Protein AF-A0A957P1S4-F1 (afdb_monomer_lite)

Foldseek 3Di:
DVCPPDDDDPDDDPLVVVLVVVVVPDVAAEEDEAEDEPPDDPVLVVVLVSLLVNVVRYQAEYEYADDVVLVCLLPDDDDDPVSVVSNVVSVVSVVSVVVSQVSSVVSVHHYHYYHPVCRPVSVVVVVVVCVVVVVD

Structure (mmCIF, N/CA/C/O backbone):
data_AF-A0A957P1S4-F1
#
_entry.id   AF-A0A957P1S4-F1
#
loop_
_atom_site.group_PDB
_atom_site.id
_atom_site.type_symbol
_atom_site.label_atom_id
_atom_site.label_alt_id
_atom_site.label_comp_id
_atom_site.label_asym_id
_atom_site.label_entity_id
_atom_site.label_seq_id
_atom_site.pdbx_PDB_ins_code
_atom_site.Cartn_x
_atom_site.Cartn_y
_atom_site.Cartn_z
_atom_site.occupancy
_atom_site.B_iso_or_equiv
_atom_site.auth_seq_id
_atom_site.auth_comp_id
_atom_site.auth_asym_id
_atom_site.auth_atom_id
_atom_site.pdbx_PDB_model_num
ATOM 1 N N . GLU A 1 1 ? -15.534 12.712 3.388 1.00 42.75 1 GLU A N 1
ATOM 2 C CA . GLU A 1 1 ? -15.370 14.118 2.952 1.00 42.75 1 GLU A CA 1
ATOM 3 C C . GLU A 1 1 ? -14.151 14.848 3.538 1.00 42.75 1 GLU A C 1
ATOM 5 O O . GLU A 1 1 ? -13.712 15.809 2.929 1.00 42.75 1 GLU A O 1
ATOM 10 N N . ALA A 1 2 ? -13.521 14.394 4.631 1.00 57.25 2 ALA A N 1
ATOM 11 C CA . ALA A 1 2 ? -12.434 15.138 5.299 1.00 57.25 2 ALA A CA 1
ATOM 12 C C . ALA A 1 2 ? -11.082 15.269 4.544 1.00 57.25 2 ALA A C 1
ATOM 14 O O . ALA A 1 2 ? -10.189 15.941 5.045 1.00 57.25 2 ALA A O 1
ATOM 15 N N . LEU A 1 3 ? -10.907 14.642 3.373 1.00 56.91 3 LEU A N 1
ATOM 16 C CA . LEU A 1 3 ? -9.652 14.668 2.594 1.00 56.91 3 LEU A CA 1
ATOM 17 C C . LEU A 1 3 ? -9.737 15.492 1.298 1.00 56.91 3 LEU A C 1
ATOM 19 O O . LEU A 1 3 ? -8.723 15.673 0.639 1.00 56.91 3 LEU A O 1
ATOM 23 N N . TYR A 1 4 ? -10.918 16.001 0.927 1.00 47.38 4 TYR A N 1
ATOM 24 C CA . TYR A 1 4 ? -11.131 16.646 -0.379 1.00 47.38 4 TYR A CA 1
ATOM 25 C C . TYR A 1 4 ? -10.362 17.973 -0.555 1.00 47.38 4 TYR A C 1
ATOM 27 O O . TYR A 1 4 ? -10.133 18.398 -1.680 1.00 47.38 4 TYR A O 1
ATOM 35 N N . GLY A 1 5 ? -9.934 18.611 0.540 1.00 62.44 5 GLY A N 1
ATOM 36 C CA . GLY A 1 5 ? -9.215 19.893 0.522 1.00 62.44 5 GLY A CA 1
ATOM 37 C C . GLY A 1 5 ? -7.790 19.843 1.077 1.00 62.44 5 GLY A C 1
ATOM 38 O O . GLY A 1 5 ? -7.273 20.881 1.476 1.00 62.44 5 GLY A O 1
ATOM 39 N N . VAL A 1 6 ? -7.179 18.659 1.191 1.00 76.75 6 VAL A N 1
ATOM 40 C CA . VAL A 1 6 ? -5.798 18.533 1.683 1.00 76.75 6 VAL A CA 1
ATOM 41 C C . VAL A 1 6 ? -4.837 18.610 0.501 1.00 76.75 6 VAL A C 1
ATOM 43 O O . VAL A 1 6 ? -4.872 17.760 -0.384 1.00 76.75 6 VAL A O 1
ATOM 46 N N . GLU A 1 7 ? -3.971 19.620 0.495 1.00 73.25 7 GLU A N 1
ATOM 47 C CA . GLU A 1 7 ? -2.901 19.739 -0.496 1.00 73.25 7 GLU A CA 1
ATOM 48 C C . GLU A 1 7 ? -1.725 18.812 -0.164 1.00 73.25 7 GLU A C 1
ATOM 50 O O . GLU A 1 7 ? -1.350 18.636 0.999 1.00 73.25 7 GLU A O 1
ATOM 55 N N . SER A 1 8 ? -1.129 18.226 -1.205 1.00 74.06 8 SER A N 1
ATOM 56 C CA . SER A 1 8 ? 0.059 17.386 -1.070 1.00 74.06 8 SER A CA 1
ATOM 57 C C . SER A 1 8 ? 1.260 18.227 -0.646 1.00 74.06 8 SER A C 1
ATOM 59 O O . SER A 1 8 ? 1.575 19.234 -1.276 1.00 74.06 8 SER A O 1
ATOM 61 N N . GLN A 1 9 ? 1.976 17.773 0.378 1.00 80.12 9 GLN A N 1
ATOM 62 C CA . GLN A 1 9 ? 3.237 18.369 0.812 1.00 80.12 9 GLN A CA 1
ATOM 63 C C . GLN A 1 9 ? 4.384 17.394 0.519 1.00 80.12 9 GLN A C 1
ATOM 65 O O . GLN A 1 9 ? 4.200 16.191 0.707 1.00 80.12 9 GLN A O 1
ATOM 70 N N . PRO A 1 10 ? 5.568 17.872 0.091 1.00 77.44 10 PRO A N 1
ATOM 71 C CA . PRO A 1 10 ? 6.728 17.026 -0.186 1.00 77.44 10 PRO A CA 1
ATOM 72 C C . PRO A 1 10 ? 7.438 16.644 1.124 1.00 77.44 10 PRO A C 1
ATOM 74 O O . PRO A 1 10 ? 8.602 16.972 1.342 1.00 77.44 10 PRO A O 1
ATOM 77 N N . VAL A 1 11 ? 6.704 16.014 2.038 1.00 82.31 11 VAL A N 1
ATOM 78 C CA . VAL A 1 11 ? 7.193 15.563 3.342 1.00 82.31 11 VAL A CA 1
ATOM 79 C C . VAL A 1 11 ? 6.955 14.072 3.483 1.00 82.31 11 VAL A C 1
ATOM 81 O O . VAL A 1 11 ? 5.964 13.535 2.992 1.00 82.31 11 VAL A O 1
ATOM 84 N N . GLU A 1 12 ? 7.863 13.407 4.183 1.00 77.69 12 GLU A N 1
ATOM 85 C CA . GLU A 1 12 ? 7.741 11.976 4.417 1.00 77.69 12 GLU A CA 1
ATOM 86 C C . GLU A 1 12 ? 6.653 11.660 5.459 1.00 77.69 12 GLU A C 1
ATOM 88 O O . GLU A 1 12 ? 6.501 12.401 6.441 1.00 77.69 12 GLU A O 1
ATOM 93 N N . PRO A 1 13 ? 5.905 10.552 5.302 1.00 81.94 13 PRO A N 1
ATOM 94 C CA . PRO A 1 13 ? 4.904 10.147 6.280 1.00 81.94 13 PRO A CA 1
ATOM 95 C C . PRO A 1 13 ? 5.517 9.785 7.643 1.00 81.94 13 PRO A C 1
ATOM 97 O O . PRO A 1 13 ? 6.344 8.880 7.757 1.00 81.94 13 PRO A O 1
ATOM 100 N N . ASP A 1 14 ? 5.025 10.404 8.720 1.00 87.75 14 ASP A N 1
ATOM 101 C CA . ASP A 1 14 ? 5.328 9.977 10.092 1.00 87.75 14 ASP A CA 1
ATOM 102 C C . ASP A 1 14 ? 4.330 8.904 10.558 1.00 87.75 14 ASP A C 1
ATOM 104 O O . ASP A 1 14 ? 3.320 9.174 11.224 1.00 87.75 14 ASP A O 1
ATOM 108 N N . TYR A 1 15 ? 4.622 7.652 10.200 1.00 87.94 15 TYR A N 1
ATOM 109 C CA . TYR A 1 15 ? 3.806 6.498 10.584 1.00 87.94 15 TYR A CA 1
ATOM 110 C C . TYR A 1 15 ? 3.690 6.337 12.105 1.00 87.94 15 TYR A C 1
ATOM 112 O O . TYR A 1 15 ? 2.632 5.961 12.610 1.00 87.94 15 TYR A O 1
ATOM 120 N N . SER A 1 16 ? 4.752 6.645 12.856 1.00 88.25 16 SER A N 1
ATOM 121 C CA . SER A 1 16 ? 4.752 6.503 14.316 1.00 88.25 16 SER A CA 1
ATOM 122 C C . SER A 1 16 ? 3.738 7.444 14.957 1.00 88.25 16 SER A C 1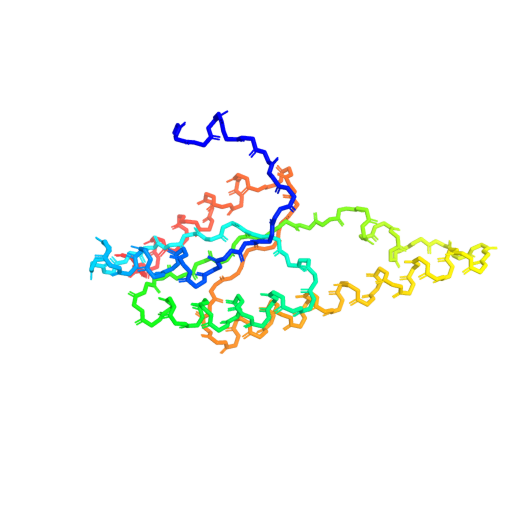
ATOM 124 O O . SER A 1 16 ? 2.938 7.019 15.797 1.00 88.25 16 SER A O 1
ATOM 126 N N . ARG A 1 17 ? 3.720 8.708 14.526 1.00 91.00 17 ARG A N 1
ATOM 127 C CA . ARG A 1 17 ? 2.747 9.696 14.994 1.00 91.00 17 ARG A CA 1
ATOM 128 C C . ARG A 1 17 ? 1.326 9.331 14.578 1.00 91.00 17 ARG A C 1
ATOM 130 O O . ARG A 1 17 ? 0.425 9.393 15.416 1.00 91.00 17 ARG A O 1
ATOM 137 N N . ALA A 1 18 ? 1.119 8.924 13.325 1.00 90.31 18 ALA A N 1
ATOM 138 C CA . ALA A 1 18 ? -0.202 8.561 12.815 1.00 90.31 18 ALA A CA 1
ATOM 139 C C . ALA A 1 18 ? -0.814 7.374 13.582 1.00 90.31 18 ALA A C 1
ATOM 141 O O . ALA A 1 18 ? -1.940 7.457 14.082 1.00 90.31 18 ALA A O 1
ATOM 142 N N . PHE A 1 19 ? -0.063 6.284 13.747 1.00 91.38 19 PHE A N 1
ATOM 143 C CA . PHE A 1 19 ? -0.563 5.105 14.452 1.00 91.38 19 PHE A CA 1
ATOM 144 C C . PHE A 1 19 ? -0.616 5.291 15.969 1.00 91.38 19 PHE A C 1
ATOM 146 O O . PHE A 1 19 ? -1.513 4.742 16.607 1.00 91.38 19 PHE A O 1
ATOM 153 N N . GLY A 1 20 ? 0.264 6.114 16.550 1.00 91.50 20 GLY A N 1
ATOM 154 C CA . GLY A 1 20 ? 0.156 6.529 17.950 1.00 91.50 20 GLY A CA 1
ATOM 155 C C . GLY A 1 20 ? -1.135 7.306 18.222 1.00 91.50 20 GLY A C 1
ATOM 156 O O . GLY A 1 20 ? -1.855 7.007 19.177 1.00 91.50 20 GLY A O 1
ATOM 157 N N . TYR A 1 21 ? -1.484 8.246 17.339 1.00 93.06 21 TYR A N 1
ATOM 158 C CA . TYR A 1 21 ? -2.747 8.984 17.404 1.00 93.06 21 TYR A CA 1
ATOM 159 C C . TYR A 1 21 ? -3.962 8.052 17.310 1.00 93.06 21 TYR A C 1
ATOM 161 O O . TYR A 1 21 ? -4.903 8.188 18.099 1.00 93.06 21 TYR A O 1
ATOM 169 N N . LEU A 1 22 ? -3.935 7.095 16.374 1.00 92.12 22 LEU A N 1
ATOM 170 C CA . LEU A 1 22 ? -4.996 6.101 16.214 1.00 92.12 22 LEU A CA 1
ATOM 171 C C . LEU A 1 22 ? -5.142 5.233 17.468 1.00 92.12 22 LEU A C 1
ATOM 173 O O . LEU A 1 22 ? -6.249 5.093 17.980 1.00 92.12 22 LEU A O 1
ATOM 177 N N . ALA A 1 23 ? -4.039 4.697 17.993 1.00 90.69 23 ALA A N 1
ATOM 178 C CA . ALA A 1 23 ? -4.045 3.833 19.170 1.00 90.69 23 ALA A CA 1
ATOM 179 C C . ALA A 1 23 ? -4.589 4.540 20.424 1.00 90.69 23 ALA A C 1
ATOM 181 O O . ALA A 1 23 ? -5.246 3.906 21.249 1.00 90.69 23 ALA A O 1
ATOM 182 N N . ALA A 1 24 ? -4.352 5.850 20.554 1.00 92.62 24 ALA A N 1
ATOM 183 C CA . ALA A 1 24 ? -4.871 6.654 21.659 1.00 92.62 24 ALA A CA 1
ATOM 184 C C . ALA A 1 24 ? -6.390 6.900 21.575 1.00 92.62 24 ALA A C 1
ATOM 186 O O . ALA A 1 24 ? -7.034 7.103 22.602 1.00 92.62 24 ALA A O 1
ATOM 187 N N . ARG A 1 25 ? -6.969 6.904 20.367 1.00 92.94 25 ARG A N 1
ATOM 188 C CA . ARG A 1 25 ? -8.385 7.246 20.137 1.00 92.94 25 ARG A CA 1
ATOM 189 C C . ARG A 1 25 ? -9.283 6.050 19.875 1.00 92.94 25 ARG A C 1
ATOM 191 O O . ARG A 1 25 ? -10.456 6.095 20.231 1.00 92.94 25 ARG A O 1
ATOM 198 N N . GLN A 1 26 ? -8.758 4.997 19.257 1.00 91.12 26 GLN A N 1
ATOM 199 C CA . GLN A 1 26 ? -9.524 3.805 18.931 1.00 91.12 26 GLN A CA 1
ATOM 200 C C . GLN A 1 26 ? -9.104 2.637 19.820 1.00 91.12 26 GLN A C 1
ATOM 202 O O . GLN A 1 26 ? -8.181 1.882 19.520 1.00 91.12 26 GLN A O 1
ATOM 207 N N . SER A 1 27 ? -9.818 2.480 20.934 1.00 87.81 27 SER A N 1
ATOM 208 C CA . SER A 1 27 ? -9.569 1.404 21.891 1.00 87.81 27 SER A CA 1
ATOM 209 C C . SER A 1 27 ? -10.234 0.081 21.490 1.00 87.81 27 SER A C 1
ATOM 211 O O . SER A 1 27 ? -9.787 -0.988 21.915 1.00 87.81 27 SER A O 1
ATOM 213 N N . LYS A 1 28 ? -11.277 0.100 20.656 1.00 92.06 28 LYS A N 1
ATOM 214 C CA . LYS A 1 28 ? -11.932 -1.131 20.201 1.00 92.06 28 LYS A CA 1
ATOM 215 C C . LYS A 1 28 ? -11.215 -1.699 18.980 1.00 92.06 28 LYS A C 1
ATOM 217 O O . LYS A 1 28 ? -10.665 -0.958 18.166 1.00 92.06 28 LYS A O 1
ATOM 222 N N . ARG A 1 29 ? -11.223 -3.028 18.849 1.00 92.06 29 ARG A N 1
ATOM 223 C CA . ARG A 1 29 ? -10.757 -3.691 17.627 1.00 92.06 29 ARG A CA 1
ATOM 224 C C . ARG A 1 29 ? -11.584 -3.181 16.446 1.00 92.06 29 ARG A C 1
ATOM 226 O O . ARG A 1 29 ? -12.801 -3.059 16.542 1.00 92.06 29 ARG A O 1
ATOM 233 N N . SER A 1 30 ? -10.904 -2.873 15.350 1.00 92.25 30 SER A N 1
ATOM 234 C CA . SER A 1 30 ? -11.508 -2.361 14.122 1.00 92.25 30 SER A CA 1
ATOM 235 C C . SER A 1 30 ? -10.742 -2.875 12.910 1.00 92.25 30 SER A C 1
ATOM 237 O O . SER A 1 30 ? -9.603 -3.337 13.035 1.00 92.25 30 SER A O 1
ATOM 239 N N . LEU A 1 31 ? -11.358 -2.771 11.737 1.00 93.38 31 LEU A N 1
ATOM 240 C CA . LEU A 1 31 ? -10.641 -2.826 10.471 1.00 93.38 31 LEU A CA 1
ATOM 241 C C . LEU A 1 31 ? -9.997 -1.457 10.212 1.00 93.38 31 LEU A C 1
ATOM 243 O O . LEU A 1 31 ? -10.661 -0.427 10.322 1.00 93.38 31 LEU A O 1
ATOM 247 N N . VAL A 1 32 ? -8.703 -1.452 9.899 1.00 93.75 32 VAL A N 1
ATOM 248 C CA . VAL A 1 32 ? -7.921 -0.252 9.589 1.00 93.75 32 VAL A CA 1
ATOM 249 C C . VAL A 1 32 ? -7.295 -0.425 8.212 1.00 93.75 32 VAL A C 1
ATOM 251 O O . VAL A 1 32 ? -6.497 -1.338 8.003 1.00 93.75 32 VAL A O 1
ATOM 254 N N . LEU A 1 33 ? -7.670 0.453 7.282 1.00 94.50 33 LEU A N 1
ATOM 255 C CA . LEU A 1 33 ? -7.092 0.522 5.943 1.00 94.50 33 LEU A CA 1
ATOM 256 C C . LEU A 1 33 ? -6.028 1.612 5.935 1.00 94.50 33 LEU A C 1
ATOM 258 O O . LEU A 1 33 ? -6.309 2.752 6.303 1.00 94.50 33 LEU A O 1
ATOM 262 N N . VAL A 1 34 ? -4.819 1.258 5.516 1.00 93.75 34 VAL A N 1
ATOM 263 C CA . VAL A 1 34 ? -3.682 2.173 5.427 1.00 93.75 34 VAL A CA 1
ATOM 264 C C . VAL A 1 34 ? -3.337 2.346 3.961 1.00 93.75 34 VAL A C 1
ATOM 266 O O . VAL A 1 34 ? -2.816 1.424 3.346 1.00 93.75 34 VAL A O 1
ATOM 269 N N . PHE A 1 35 ? -3.636 3.521 3.416 1.00 92.12 35 PHE A N 1
ATOM 270 C CA . PHE A 1 35 ? -3.278 3.886 2.051 1.00 92.12 35 PHE A CA 1
ATOM 271 C C . PHE A 1 35 ? -1.910 4.555 2.067 1.00 92.12 35 PHE A C 1
ATOM 273 O O . PHE A 1 35 ? -1.762 5.616 2.672 1.00 92.12 35 PHE A O 1
ATOM 280 N N . THR A 1 36 ? -0.914 3.922 1.455 1.00 89.19 36 THR A N 1
ATOM 281 C CA . THR A 1 36 ? 0.426 4.503 1.319 1.00 89.19 36 THR A CA 1
ATOM 282 C C . THR A 1 36 ? 1.200 3.858 0.174 1.00 89.19 36 THR A C 1
ATOM 284 O O . THR A 1 36 ? 0.906 2.732 -0.244 1.00 89.19 36 THR A O 1
ATOM 287 N N . ASP A 1 37 ? 2.196 4.573 -0.335 1.00 85.38 37 ASP A N 1
ATOM 288 C CA . ASP A 1 37 ? 3.141 4.030 -1.301 1.00 85.38 37 ASP A CA 1
ATOM 289 C C . ASP A 1 37 ? 4.318 3.328 -0.600 1.00 85.38 37 ASP A C 1
ATOM 291 O O . ASP A 1 37 ? 4.605 3.557 0.577 1.00 85.38 37 ASP A O 1
ATOM 295 N N . LEU A 1 38 ? 4.988 2.445 -1.334 1.00 83.69 38 LEU A N 1
ATOM 296 C CA . LEU A 1 38 ? 6.193 1.727 -0.927 1.00 83.69 38 LEU A CA 1
ATOM 297 C C . LEU A 1 38 ? 7.418 2.286 -1.658 1.00 83.69 38 LEU A C 1
ATOM 299 O O . LEU A 1 38 ? 8.205 1.543 -2.240 1.00 83.69 38 LEU A O 1
ATOM 303 N N . THR A 1 39 ? 7.555 3.608 -1.661 1.00 70.44 39 THR A N 1
ATOM 304 C CA . THR A 1 39 ? 8.697 4.307 -2.253 1.00 70.44 39 THR A CA 1
ATOM 305 C C . THR A 1 39 ? 9.787 4.530 -1.210 1.00 70.44 39 THR A C 1
ATOM 307 O O . THR A 1 39 ? 9.554 5.177 -0.190 1.00 70.44 39 THR A O 1
ATOM 310 N N . GLY A 1 40 ? 10.997 4.036 -1.485 1.00 63.66 40 GLY A N 1
ATOM 311 C CA . GLY A 1 40 ? 12.190 4.298 -0.675 1.00 63.66 40 GLY A CA 1
ATOM 312 C C . GLY A 1 40 ? 12.411 3.321 0.489 1.00 63.66 40 GLY A C 1
ATOM 313 O O . GLY A 1 40 ? 11.491 2.889 1.185 1.00 63.66 40 GLY A O 1
ATOM 314 N N . SER A 1 41 ? 13.677 2.978 0.731 1.00 59.81 41 SER A N 1
ATOM 315 C CA . SER A 1 41 ? 14.080 1.922 1.670 1.00 59.81 41 SER A CA 1
ATOM 316 C C . SER A 1 41 ? 13.937 2.304 3.152 1.00 59.81 41 SER A C 1
ATOM 318 O O . SER A 1 41 ? 13.522 1.477 3.964 1.00 59.81 41 SER A O 1
ATOM 320 N N . ILE A 1 42 ? 14.217 3.559 3.525 1.00 56.41 42 ILE A N 1
ATOM 321 C CA . ILE A 1 42 ? 14.257 3.995 4.937 1.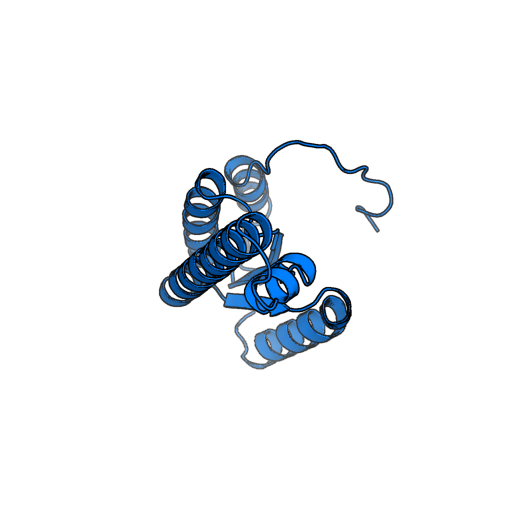00 56.41 42 ILE A CA 1
ATOM 322 C C . ILE A 1 42 ? 12.856 4.001 5.574 1.00 56.41 42 ILE A C 1
ATOM 324 O O . ILE A 1 42 ? 12.677 3.523 6.697 1.00 56.41 42 ILE A O 1
ATOM 328 N N . ASN A 1 43 ? 11.839 4.478 4.853 1.00 67.38 43 ASN A N 1
ATOM 329 C CA . ASN A 1 43 ? 10.469 4.549 5.372 1.00 67.38 43 ASN A CA 1
ATOM 330 C C . ASN A 1 43 ? 9.742 3.205 5.354 1.00 67.38 43 ASN A C 1
ATOM 332 O O . ASN A 1 43 ? 8.809 2.989 6.133 1.00 67.38 43 ASN A O 1
ATOM 336 N N . THR A 1 44 ? 10.215 2.275 4.532 1.00 80.31 44 THR A N 1
ATOM 337 C CA . THR A 1 44 ? 9.613 0.956 4.386 1.00 80.31 44 THR A CA 1
ATOM 338 C C . THR A 1 44 ? 9.786 0.096 5.642 1.00 80.31 44 THR A C 1
ATOM 340 O O . THR A 1 44 ? 8.817 -0.499 6.112 1.00 80.31 44 THR A O 1
ATOM 343 N N . GLU A 1 45 ? 10.964 0.082 6.272 1.00 86.12 45 GLU A N 1
ATOM 344 C CA . GLU A 1 45 ? 11.171 -0.665 7.527 1.00 86.12 45 GLU A CA 1
ATOM 345 C C . GLU A 1 45 ? 10.314 -0.124 8.678 1.00 86.12 45 GLU A C 1
ATOM 347 O O . GLU A 1 45 ? 9.712 -0.891 9.438 1.00 86.12 45 GLU A O 1
ATOM 352 N N . MET A 1 46 ? 10.209 1.205 8.785 1.00 87.88 46 MET A N 1
ATOM 353 C CA . MET A 1 46 ? 9.346 1.844 9.779 1.00 87.88 46 MET A CA 1
ATOM 354 C C . MET A 1 46 ? 7.878 1.485 9.531 1.00 87.88 46 MET A C 1
ATOM 356 O O . MET A 1 46 ? 7.179 1.101 10.470 1.00 87.88 46 MET A O 1
ATOM 360 N N . LEU A 1 47 ? 7.413 1.541 8.279 1.00 90.31 47 LEU A N 1
ATOM 361 C CA . LEU A 1 47 ? 6.064 1.116 7.913 1.00 90.31 47 LEU A CA 1
ATOM 362 C C . LEU A 1 47 ? 5.813 -0.342 8.317 1.00 90.31 47 LEU A C 1
ATOM 364 O O . LEU A 1 47 ? 4.809 -0.626 8.969 1.00 90.31 47 LEU A O 1
ATOM 368 N N . VAL A 1 48 ? 6.733 -1.260 8.004 1.00 92.50 48 VAL A N 1
ATOM 369 C CA . VAL A 1 48 ? 6.620 -2.680 8.374 1.00 92.50 48 VAL A CA 1
ATOM 370 C C . VAL A 1 48 ? 6.488 -2.853 9.887 1.00 92.50 48 VAL A C 1
ATOM 372 O O . VAL A 1 48 ? 5.583 -3.551 10.360 1.00 92.50 48 VAL A O 1
ATOM 375 N N . ALA A 1 49 ? 7.346 -2.184 10.662 1.00 92.50 49 ALA A N 1
ATOM 376 C CA . ALA A 1 49 ? 7.306 -2.238 12.118 1.00 92.50 49 ALA A CA 1
ATOM 377 C C . ALA A 1 49 ? 5.974 -1.710 12.675 1.00 92.50 49 ALA A C 1
ATOM 379 O O . ALA A 1 49 ? 5.380 -2.318 13.572 1.00 92.50 49 ALA A O 1
ATOM 380 N N . GLN A 1 50 ? 5.474 -0.602 12.131 1.00 93.31 50 GLN A N 1
ATOM 381 C CA . GLN A 1 50 ? 4.222 -0.005 12.572 1.00 93.31 50 GLN A CA 1
ATOM 382 C C . GLN A 1 50 ? 2.991 -0.829 12.175 1.00 93.31 50 GLN A C 1
ATOM 384 O O . GLN A 1 50 ? 2.108 -1.044 13.007 1.00 93.31 50 GLN A O 1
ATOM 389 N N . MET A 1 51 ? 2.950 -1.368 10.955 1.00 94.81 51 MET A N 1
ATOM 390 C CA . MET A 1 51 ? 1.870 -2.251 10.505 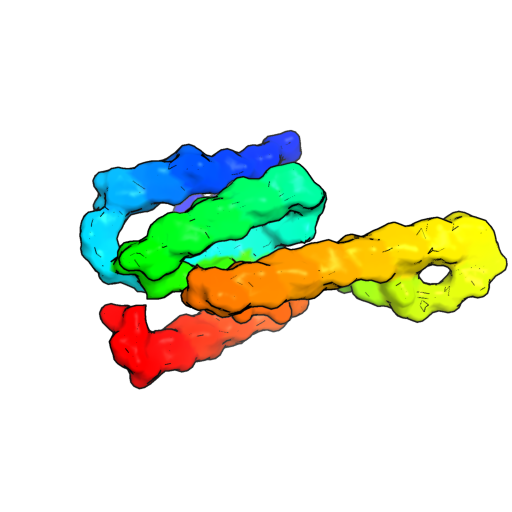1.00 94.81 51 MET A CA 1
ATOM 391 C C . MET A 1 51 ? 1.809 -3.532 11.344 1.00 94.81 51 MET A C 1
ATOM 393 O O . MET A 1 51 ? 0.721 -3.963 11.732 1.00 94.81 51 MET A O 1
ATOM 397 N N . SER A 1 52 ? 2.963 -4.102 11.713 1.00 93.50 52 SER A N 1
ATOM 398 C CA . SER A 1 52 ? 3.026 -5.252 12.625 1.00 93.50 52 SER A CA 1
ATOM 399 C C . SER A 1 52 ? 2.471 -4.916 14.015 1.00 93.50 52 SER A C 1
ATOM 401 O O . SER A 1 52 ? 1.702 -5.695 14.581 1.00 93.50 52 SER A O 1
ATOM 403 N N . ARG A 1 53 ? 2.780 -3.730 14.563 1.00 93.19 53 ARG A N 1
ATOM 404 C CA . ARG A 1 53 ? 2.190 -3.256 15.831 1.00 93.19 53 ARG A CA 1
ATOM 405 C C . ARG A 1 53 ? 0.679 -3.070 15.723 1.00 93.19 53 ARG A C 1
ATOM 407 O O . ARG A 1 53 ? -0.047 -3.550 16.593 1.00 93.19 53 ARG A O 1
ATOM 414 N N . LEU A 1 54 ? 0.206 -2.427 14.655 1.00 93.44 54 LEU A N 1
ATOM 415 C CA . LEU A 1 54 ? -1.216 -2.192 14.400 1.00 93.44 54 LEU A CA 1
ATOM 416 C C . LEU A 1 54 ? -1.997 -3.514 14.332 1.00 93.44 54 LEU A C 1
ATOM 418 O O . LEU A 1 54 ? -3.064 -3.644 14.940 1.00 93.44 54 LEU A O 1
ATOM 422 N N . ARG A 1 55 ? -1.424 -4.524 13.665 1.00 93.56 55 ARG A N 1
ATOM 423 C CA . ARG A 1 55 ? -2.025 -5.851 13.487 1.00 93.56 55 ARG A CA 1
ATOM 424 C C . ARG A 1 55 ? -2.309 -6.592 14.796 1.00 93.56 55 ARG A C 1
ATOM 426 O O . ARG A 1 55 ? -3.222 -7.417 14.836 1.00 93.56 55 ARG A O 1
ATOM 433 N N . ARG A 1 56 ? -1.577 -6.292 15.877 1.00 92.31 56 ARG A N 1
ATOM 434 C CA . ARG A 1 56 ? -1.792 -6.918 17.197 1.00 92.31 56 ARG A CA 1
ATOM 435 C C . ARG A 1 56 ? -3.165 -6.603 17.791 1.00 92.31 56 ARG A C 1
ATOM 437 O O . ARG A 1 56 ? -3.662 -7.382 18.596 1.00 92.31 56 ARG A O 1
ATOM 444 N N . ARG A 1 57 ? -3.769 -5.470 17.417 1.00 92.25 57 ARG A N 1
ATOM 445 C CA . ARG A 1 57 ? -5.060 -5.011 17.961 1.00 92.25 57 ARG A CA 1
ATOM 446 C C . ARG A 1 57 ? -6.147 -4.874 16.899 1.00 92.25 57 ARG A C 1
ATOM 448 O O . ARG A 1 57 ? -7.320 -5.072 17.207 1.00 92.25 57 ARG A O 1
ATOM 455 N N . HIS A 1 58 ? -5.768 -4.550 15.667 1.00 93.50 58 HIS A N 1
ATOM 456 C CA . HIS A 1 58 ? -6.686 -4.283 14.565 1.00 93.50 58 HIS A CA 1
ATOM 457 C C . HIS A 1 58 ? -6.512 -5.311 13.449 1.00 93.50 58 HIS A C 1
ATOM 459 O O . HIS A 1 58 ? -5.451 -5.917 13.282 1.00 93.50 58 HIS A O 1
ATOM 465 N N . LEU A 1 59 ? -7.560 -5.488 12.650 1.00 93.00 59 LEU A N 1
ATOM 466 C CA . LEU A 1 59 ? -7.389 -6.080 11.332 1.00 93.00 59 LEU A CA 1
ATOM 467 C C . LEU A 1 59 ? -6.787 -4.990 10.441 1.00 93.00 59 LEU A C 1
ATOM 469 O O . LEU A 1 59 ? -7.459 -4.009 10.140 1.00 93.00 59 LEU A O 1
ATOM 473 N N . ALA A 1 60 ? -5.508 -5.117 10.099 1.00 93.75 60 ALA A N 1
ATOM 474 C CA . ALA A 1 60 ? -4.787 -4.118 9.318 1.00 93.75 60 ALA A CA 1
ATOM 475 C C . ALA A 1 60 ? -4.702 -4.553 7.852 1.00 93.75 60 ALA A C 1
ATOM 477 O O . ALA A 1 60 ? -4.226 -5.655 7.574 1.00 93.75 60 ALA A O 1
ATOM 478 N N . LEU A 1 61 ? -5.137 -3.677 6.944 1.00 95.31 61 LEU A N 1
ATOM 479 C CA . LEU A 1 61 ? -5.000 -3.829 5.498 1.00 95.31 61 LEU A CA 1
ATOM 480 C C . LEU A 1 61 ? -4.127 -2.694 4.960 1.00 95.31 61 LEU A C 1
ATOM 482 O O . LEU A 1 61 ? -4.535 -1.534 4.991 1.00 95.31 61 LEU A O 1
ATOM 486 N N . LEU A 1 62 ? -2.939 -3.027 4.459 1.00 95.56 62 LEU A N 1
ATOM 487 C CA . LEU A 1 62 ? -2.150 -2.110 3.643 1.00 95.56 62 LEU A CA 1
ATOM 488 C C . LEU A 1 62 ? -2.764 -2.047 2.245 1.00 95.56 62 LEU A C 1
ATOM 490 O O . LEU A 1 62 ? -2.936 -3.083 1.608 1.00 95.56 62 LEU A O 1
ATOM 494 N N . VAL A 1 63 ? -3.043 -0.849 1.755 1.00 95.75 63 VAL A N 1
ATOM 495 C CA . VAL A 1 63 ? -3.461 -0.598 0.380 1.00 95.75 63 VAL A CA 1
ATOM 496 C C . VAL A 1 63 ? -2.399 0.265 -0.281 1.00 95.75 63 VAL A C 1
ATOM 498 O O . VAL A 1 63 ? -2.088 1.352 0.201 1.00 95.75 63 VAL A O 1
ATOM 501 N N . THR A 1 64 ? -1.836 -0.225 -1.376 1.00 93.94 64 THR A N 1
ATOM 502 C CA . THR A 1 64 ? -0.770 0.458 -2.103 1.00 93.94 64 THR A CA 1
ATOM 503 C C . THR A 1 64 ? -1.013 0.400 -3.606 1.00 93.94 64 THR A C 1
ATOM 505 O O . THR A 1 64 ? -1.719 -0.481 -4.106 1.00 93.94 64 THR A O 1
ATOM 508 N N . LEU A 1 65 ? -0.459 1.382 -4.312 1.00 92.06 65 LEU A N 1
ATOM 509 C CA . LEU A 1 65 ? -0.648 1.568 -5.742 1.00 92.06 65 LEU A CA 1
ATOM 510 C C . LEU A 1 65 ? 0.608 1.184 -6.510 1.00 92.06 65 LEU A C 1
ATOM 512 O O . LEU A 1 65 ? 1.716 1.541 -6.119 1.00 92.06 65 LEU A O 1
ATOM 516 N N . ARG A 1 66 ? 0.424 0.466 -7.616 1.00 90.19 66 ARG A N 1
ATOM 517 C CA . ARG A 1 66 ? 1.499 0.168 -8.564 1.00 90.19 66 ARG A CA 1
ATOM 518 C C . ARG A 1 66 ? 1.807 1.407 -9.394 1.00 90.19 66 ARG A C 1
ATOM 520 O O . ARG A 1 66 ? 0.888 2.019 -9.935 1.00 90.19 66 ARG A O 1
ATOM 527 N N . ASP A 1 67 ? 3.091 1.719 -9.553 1.00 89.81 67 ASP A N 1
ATOM 528 C CA . ASP A 1 67 ? 3.533 2.753 -10.486 1.00 89.81 67 ASP A CA 1
ATOM 529 C C . ASP A 1 67 ? 3.665 2.161 -11.908 1.00 89.81 67 ASP A C 1
ATOM 531 O O . ASP A 1 67 ? 4.593 1.381 -12.172 1.00 89.81 67 ASP A O 1
ATOM 535 N N . PRO A 1 68 ? 2.776 2.525 -12.856 1.00 91.50 68 PRO A N 1
ATOM 536 C CA . PRO A 1 68 ? 2.844 2.021 -14.226 1.00 91.50 68 PRO A CA 1
ATOM 537 C C . PRO A 1 68 ? 4.112 2.477 -14.962 1.00 91.50 68 PRO A C 1
ATOM 539 O O . PRO A 1 68 ? 4.545 1.830 -15.916 1.00 91.50 68 PRO A O 1
ATOM 542 N N . THR A 1 69 ? 4.734 3.580 -14.539 1.00 92.19 69 THR A N 1
ATOM 543 C CA . THR A 1 69 ? 5.995 4.062 -15.107 1.00 92.19 69 THR A CA 1
ATOM 544 C C . THR A 1 69 ? 7.137 3.123 -14.755 1.00 92.19 69 THR A C 1
ATOM 546 O O . THR A 1 69 ? 7.874 2.727 -15.659 1.00 92.19 69 THR A O 1
ATOM 549 N N . VAL A 1 70 ? 7.246 2.704 -13.492 1.00 93.31 70 VAL A N 1
ATOM 550 C CA . VAL A 1 70 ? 8.259 1.729 -13.055 1.00 93.31 70 VAL A CA 1
ATOM 551 C C . VAL A 1 70 ? 8.072 0.401 -13.790 1.00 93.31 70 VAL A C 1
ATOM 553 O O . VAL A 1 70 ? 9.025 -0.119 -14.365 1.00 93.31 70 VAL A O 1
ATOM 556 N N . GLN A 1 71 ? 6.838 -0.106 -13.887 1.00 93.44 71 GLN A N 1
ATOM 557 C CA . GLN A 1 71 ? 6.548 -1.351 -14.617 1.00 93.44 71 GLN A CA 1
ATOM 558 C C . GLN A 1 71 ? 6.962 -1.285 -16.094 1.00 93.44 71 GLN A C 1
ATOM 560 O O . GLN A 1 71 ? 7.547 -2.223 -16.646 1.00 93.44 71 GLN A O 1
ATOM 565 N N . ARG A 1 72 ? 6.679 -0.156 -16.746 1.00 95.44 72 ARG A N 1
ATOM 566 C CA . ARG A 1 72 ? 7.017 0.060 -18.153 1.00 95.44 72 ARG A CA 1
ATOM 567 C C . ARG A 1 72 ? 8.524 0.209 -18.363 1.00 95.44 72 ARG A C 1
ATOM 569 O O . ARG A 1 72 ? 9.032 -0.250 -19.379 1.00 95.44 72 ARG A O 1
ATOM 576 N N . LEU A 1 73 ? 9.244 0.823 -17.422 1.00 96.00 73 LEU A N 1
ATOM 577 C CA . LEU A 1 73 ? 10.706 0.923 -17.471 1.00 96.00 73 LEU A CA 1
ATOM 578 C C . LEU A 1 73 ? 11.379 -0.437 -17.254 1.00 96.00 73 LEU A C 1
ATOM 580 O O . LEU A 1 73 ? 12.306 -0.764 -17.991 1.00 96.00 73 LEU A O 1
ATOM 584 N N . ALA A 1 74 ? 10.873 -1.251 -16.325 1.00 95.88 74 ALA A N 1
ATOM 585 C CA . ALA A 1 74 ? 11.395 -2.592 -16.052 1.00 95.88 74 ALA A CA 1
ATOM 586 C C . ALA A 1 74 ? 11.246 -3.554 -17.248 1.00 95.88 74 ALA A C 1
ATOM 588 O O . ALA A 1 74 ? 12.041 -4.470 -17.426 1.00 95.88 74 ALA A O 1
ATOM 589 N N . THR A 1 75 ? 10.247 -3.337 -18.107 1.00 95.69 75 THR A N 1
ATOM 590 C CA . THR A 1 75 ? 9.973 -4.185 -19.284 1.00 95.69 75 THR A CA 1
ATOM 591 C C . THR A 1 75 ? 10.455 -3.582 -20.604 1.00 95.69 75 THR A C 1
ATOM 593 O O . THR A 1 75 ? 10.327 -4.205 -21.661 1.00 95.69 75 THR A O 1
ATOM 596 N N . ARG A 1 76 ? 11.034 -2.376 -20.574 1.00 94.25 76 ARG A N 1
ATOM 597 C CA . ARG A 1 76 ? 11.490 -1.667 -21.772 1.00 94.25 76 ARG A CA 1
ATOM 598 C C . ARG A 1 76 ? 12.654 -2.408 -22.443 1.00 94.25 76 ARG A C 1
ATOM 600 O O . ARG A 1 76 ? 13.553 -2.936 -21.785 1.00 94.25 76 ARG A O 1
ATOM 607 N N . ALA A 1 77 ? 12.668 -2.407 -23.776 1.00 94.62 77 ALA A N 1
ATOM 608 C CA . ALA A 1 77 ? 13.828 -2.854 -24.541 1.00 94.62 77 ALA A CA 1
ATOM 609 C C . ALA A 1 77 ? 15.030 -1.925 -24.292 1.00 94.62 77 ALA A C 1
ATOM 611 O O . ALA A 1 77 ? 14.885 -0.700 -24.271 1.00 94.62 77 ALA A O 1
ATOM 612 N N . VAL A 1 78 ? 16.210 -2.516 -24.115 1.00 95.56 78 VAL A N 1
ATOM 613 C CA . VAL A 1 78 ? 17.460 -1.778 -23.911 1.00 95.56 78 VAL A CA 1
ATOM 614 C C . VAL A 1 78 ? 18.015 -1.373 -25.273 1.00 95.56 78 VAL A C 1
ATOM 616 O O . VAL A 1 78 ? 18.300 -2.234 -26.101 1.00 95.56 78 VAL A O 1
ATOM 619 N N . ALA A 1 79 ? 18.149 -0.069 -25.501 1.00 94.75 79 ALA A N 1
ATOM 620 C CA . ALA A 1 79 ? 18.672 0.500 -26.745 1.00 94.75 79 ALA A CA 1
ATOM 621 C C . ALA A 1 79 ? 20.034 1.190 -26.553 1.00 94.75 79 ALA A C 1
ATOM 623 O O . ALA A 1 79 ? 20.799 1.331 -27.502 1.00 94.75 79 ALA A O 1
ATOM 624 N N . ASP A 1 80 ? 20.335 1.611 -25.327 1.00 95.88 80 ASP A N 1
ATOM 625 C CA . ASP A 1 80 ? 21.526 2.361 -24.940 1.00 95.88 80 ASP A CA 1
ATOM 626 C C . ASP A 1 80 ? 21.843 2.149 -23.446 1.00 95.88 80 ASP A C 1
ATOM 628 O O . ASP A 1 80 ? 21.108 1.489 -22.706 1.00 95.88 80 ASP A O 1
ATOM 632 N N . SER A 1 81 ? 22.957 2.712 -22.980 1.00 96.00 81 SER A N 1
ATOM 633 C CA . SER A 1 81 ? 23.372 2.616 -21.575 1.00 96.00 81 SER A CA 1
ATOM 634 C C . SER A 1 81 ? 22.373 3.263 -20.609 1.00 96.00 81 SER A C 1
ATOM 636 O O . SER A 1 81 ? 22.193 2.776 -19.492 1.00 96.00 81 SER A O 1
ATOM 638 N N . GLN A 1 82 ? 21.688 4.330 -21.028 1.00 95.75 82 GLN A N 1
ATOM 639 C CA . GLN A 1 82 ? 20.689 5.010 -20.208 1.00 95.75 82 GLN A CA 1
ATOM 640 C C . GLN A 1 82 ? 19.450 4.134 -19.981 1.00 95.75 82 GLN A C 1
ATOM 642 O O . GLN A 1 82 ? 18.976 4.016 -18.853 1.00 95.75 82 GLN A O 1
ATOM 647 N N . SER A 1 83 ? 18.932 3.497 -21.029 1.00 95.56 83 SER A N 1
ATOM 648 C CA . SER A 1 83 ? 17.799 2.570 -20.953 1.00 95.56 83 SER A CA 1
ATOM 649 C C . SER A 1 83 ? 18.152 1.291 -20.198 1.00 95.56 83 SER A C 1
ATOM 651 O O . SER A 1 83 ? 17.297 0.785 -19.475 1.00 95.56 83 SER A O 1
ATOM 653 N N . LEU A 1 84 ? 19.404 0.821 -20.275 1.00 96.88 84 LEU A N 1
ATOM 654 C CA . LEU A 1 84 ? 19.899 -0.255 -19.410 1.00 96.88 84 LEU A CA 1
ATOM 655 C C . LEU A 1 84 ? 19.825 0.146 -17.931 1.00 96.88 84 LEU A C 1
ATOM 657 O O . LEU A 1 84 ? 19.264 -0.589 -17.123 1.00 96.88 84 LEU A O 1
ATOM 661 N N . TYR A 1 85 ? 20.354 1.324 -17.587 1.00 96.81 85 TYR A N 1
ATOM 662 C CA . TYR A 1 85 ? 20.346 1.823 -16.212 1.00 96.81 85 TYR A CA 1
ATOM 663 C C . TYR A 1 85 ? 18.921 2.023 -15.678 1.00 96.81 85 TYR A C 1
ATOM 665 O O . TYR A 1 85 ? 18.590 1.537 -14.600 1.00 96.81 85 TYR A O 1
ATOM 673 N N . GLN A 1 86 ? 18.054 2.687 -16.450 1.00 96.31 86 GLN A N 1
ATOM 674 C CA . GLN A 1 86 ? 16.653 2.905 -16.072 1.00 96.31 86 GLN A CA 1
ATOM 675 C C . GLN A 1 86 ? 15.911 1.590 -15.834 1.00 96.31 86 GLN A C 1
ATOM 677 O O . GLN A 1 86 ? 15.144 1.488 -14.878 1.00 96.31 86 GLN A O 1
ATOM 682 N N . ARG A 1 87 ? 16.144 0.589 -16.689 1.00 97.38 87 ARG A N 1
ATOM 683 C CA . ARG A 1 87 ? 15.550 -0.736 -16.533 1.00 97.38 87 ARG A CA 1
ATOM 684 C C . ARG A 1 87 ? 16.042 -1.429 -15.266 1.00 97.38 87 ARG A C 1
ATOM 686 O O . ARG A 1 87 ? 15.209 -1.887 -14.496 1.00 97.38 87 ARG A O 1
ATOM 693 N N . ALA A 1 88 ? 17.353 -1.455 -15.028 1.00 96.62 88 ALA A N 1
ATOM 694 C CA . ALA A 1 88 ? 17.931 -2.108 -13.853 1.00 96.62 88 ALA A CA 1
ATOM 695 C C . ALA A 1 88 ? 17.413 -1.499 -12.538 1.00 96.62 88 ALA A C 1
ATOM 697 O O . ALA A 1 88 ? 17.029 -2.224 -11.624 1.00 96.62 88 ALA A O 1
ATOM 698 N N . VAL A 1 89 ? 17.332 -0.165 -12.458 1.00 94.81 89 VAL A N 1
ATOM 699 C CA . VAL A 1 89 ? 16.757 0.522 -11.288 1.00 94.81 89 VAL A CA 1
ATOM 700 C C . VAL A 1 89 ? 15.270 0.200 -11.137 1.00 94.81 89 VAL A C 1
ATOM 702 O O . VAL A 1 89 ? 14.806 -0.042 -10.027 1.00 94.81 89 VAL A O 1
ATOM 705 N N . ALA A 1 90 ? 14.510 0.172 -12.235 1.00 95.06 90 ALA A N 1
ATOM 706 C CA . ALA A 1 90 ? 13.092 -0.165 -12.185 1.00 95.06 90 ALA A CA 1
ATOM 707 C C . ALA A 1 90 ? 12.846 -1.617 -11.737 1.00 95.06 90 ALA A C 1
ATOM 709 O O . ALA A 1 90 ? 11.953 -1.850 -10.928 1.00 95.06 90 ALA A O 1
ATOM 710 N N . GLU A 1 91 ? 13.645 -2.574 -12.216 1.00 95.56 91 GLU A N 1
ATOM 711 C CA . GLU A 1 91 ? 13.618 -3.971 -11.759 1.00 95.56 91 GLU A CA 1
ATOM 712 C C . GLU A 1 91 ? 13.919 -4.053 -10.252 1.00 95.56 91 GLU A C 1
ATOM 714 O O . GLU A 1 91 ? 13.131 -4.632 -9.506 1.00 95.56 91 GLU A O 1
ATOM 719 N N . GLN A 1 92 ? 14.964 -3.365 -9.775 1.00 93.50 92 GLN A N 1
ATOM 720 C CA . GLN A 1 92 ? 15.299 -3.321 -8.347 1.00 93.50 92 GLN A CA 1
ATOM 721 C C . GLN A 1 92 ? 14.148 -2.765 -7.490 1.00 93.50 92 GLN A C 1
ATOM 723 O O . GLN A 1 92 ? 13.823 -3.334 -6.449 1.00 93.50 92 GLN A O 1
ATOM 728 N N . LEU A 1 93 ? 13.496 -1.681 -7.924 1.00 91.88 93 LEU A N 1
ATOM 729 C CA . LEU A 1 93 ? 12.357 -1.101 -7.201 1.00 91.88 93 LEU A CA 1
ATOM 730 C C . LEU A 1 93 ? 11.168 -2.071 -7.113 1.00 91.88 93 LEU A C 1
ATOM 732 O O . LEU A 1 93 ? 10.490 -2.130 -6.084 1.00 91.88 93 LEU A O 1
ATOM 736 N N . LEU A 1 94 ? 10.904 -2.839 -8.175 1.00 92.75 94 LEU A N 1
ATOM 737 C CA . LEU A 1 94 ? 9.850 -3.856 -8.168 1.00 92.75 94 LEU A CA 1
ATOM 738 C C . LEU A 1 94 ? 10.186 -5.012 -7.219 1.00 92.75 94 LEU A C 1
ATOM 740 O O . LEU A 1 94 ? 9.303 -5.463 -6.484 1.00 92.75 94 LEU A O 1
ATOM 744 N N . ASP A 1 95 ? 11.446 -5.444 -7.184 1.00 93.00 95 ASP A N 1
ATOM 745 C CA . ASP A 1 95 ? 11.912 -6.504 -6.288 1.00 93.00 95 ASP A CA 1
ATOM 746 C C . ASP A 1 95 ? 11.844 -6.073 -4.816 1.00 93.00 95 ASP A C 1
ATOM 748 O O . ASP A 1 95 ? 11.292 -6.790 -3.976 1.00 93.00 95 ASP A O 1
ATOM 752 N N . GLU A 1 96 ? 12.322 -4.868 -4.490 1.00 91.44 96 GLU A N 1
ATOM 753 C CA . GLU A 1 96 ? 12.234 -4.292 -3.140 1.00 91.44 96 GLU A CA 1
ATOM 754 C C . GLU A 1 96 ? 10.777 -4.192 -2.661 1.00 91.44 96 GLU A C 1
ATOM 756 O O . GLU A 1 96 ? 10.447 -4.548 -1.518 1.00 91.44 96 GLU A O 1
ATOM 761 N N . ARG A 1 97 ? 9.874 -3.769 -3.553 1.00 92.56 97 ARG A N 1
ATOM 762 C CA . ARG A 1 97 ? 8.434 -3.722 -3.287 1.00 92.56 97 ARG A CA 1
ATOM 763 C C . ARG A 1 97 ? 7.869 -5.117 -3.019 1.00 92.56 97 ARG A C 1
ATOM 765 O O . ARG A 1 97 ? 7.149 -5.304 -2.034 1.00 92.56 97 ARG A O 1
ATOM 772 N N . ALA A 1 98 ? 8.190 -6.096 -3.864 1.00 92.81 98 ALA A N 1
ATOM 773 C CA . ALA A 1 98 ? 7.710 -7.468 -3.721 1.00 92.81 98 ALA A CA 1
ATOM 774 C C . ALA A 1 98 ? 8.161 -8.085 -2.388 1.00 92.81 98 ALA A C 1
ATOM 776 O O . ALA A 1 98 ? 7.331 -8.619 -1.645 1.00 92.81 98 ALA A O 1
ATOM 777 N N . LEU A 1 99 ? 9.440 -7.922 -2.035 1.00 93.19 99 LEU A N 1
ATOM 778 C CA . LEU A 1 99 ? 10.010 -8.383 -0.766 1.00 93.19 99 LEU A CA 1
ATOM 779 C C . LEU A 1 99 ? 9.317 -7.745 0.443 1.00 93.19 99 LEU A C 1
ATOM 781 O O . LEU A 1 99 ? 9.014 -8.423 1.430 1.00 93.19 99 LEU A O 1
ATOM 785 N N . THR A 1 100 ? 9.023 -6.450 0.363 1.00 92.88 100 THR A N 1
ATOM 786 C CA . THR A 1 100 ? 8.318 -5.709 1.415 1.00 92.88 100 THR A CA 1
ATOM 787 C C . THR A 1 100 ? 6.898 -6.229 1.621 1.00 92.88 100 THR A C 1
ATOM 789 O O . THR A 1 100 ? 6.492 -6.522 2.752 1.00 92.88 100 THR A O 1
ATOM 792 N N . LEU A 1 101 ? 6.138 -6.377 0.534 1.00 94.31 101 LEU A N 1
ATOM 793 C CA . LEU A 1 101 ? 4.771 -6.894 0.576 1.00 94.31 101 LEU A CA 1
ATOM 794 C C . LEU A 1 101 ? 4.731 -8.323 1.116 1.00 94.31 101 LEU A C 1
ATOM 796 O O . LEU A 1 101 ? 3.862 -8.655 1.925 1.00 94.31 101 LEU A O 1
ATOM 800 N N . GLU A 1 102 ? 5.678 -9.163 0.708 1.00 94.81 102 GLU A N 1
ATOM 801 C CA . GLU A 1 102 ? 5.791 -10.528 1.205 1.00 94.81 102 GLU A CA 1
ATOM 802 C C . GLU A 1 102 ? 6.128 -10.556 2.702 1.00 94.81 102 GLU A C 1
ATOM 804 O O . GLU A 1 102 ? 5.503 -11.287 3.472 1.00 94.81 102 GLU A O 1
ATOM 809 N N . ARG A 1 103 ? 7.057 -9.705 3.153 1.00 94.69 103 ARG A N 1
ATOM 810 C CA . ARG A 1 103 ? 7.401 -9.571 4.572 1.00 94.69 103 ARG A CA 1
ATOM 811 C C . ARG A 1 103 ? 6.199 -9.160 5.418 1.00 94.69 103 ARG A C 1
ATOM 813 O O . ARG A 1 103 ? 5.975 -9.759 6.467 1.00 94.69 103 ARG A O 1
ATOM 820 N N . LEU A 1 104 ? 5.408 -8.187 4.968 1.00 94.81 104 LEU A N 1
ATOM 821 C CA . LEU A 1 104 ? 4.169 -7.781 5.641 1.00 94.81 104 LEU A CA 1
ATOM 822 C C . LEU A 1 104 ? 3.170 -8.938 5.749 1.00 94.81 104 LEU A C 1
ATOM 824 O O . LEU A 1 104 ? 2.646 -9.189 6.837 1.00 94.81 104 LEU A O 1
ATOM 828 N N . ARG A 1 105 ? 2.967 -9.690 4.660 1.00 94.81 105 ARG A N 1
ATOM 829 C CA . ARG A 1 105 ? 2.099 -10.880 4.651 1.00 94.81 105 ARG A CA 1
ATOM 830 C C . ARG A 1 105 ? 2.582 -11.944 5.635 1.00 94.81 105 ARG A C 1
ATOM 832 O O . ARG A 1 105 ? 1.777 -12.459 6.405 1.00 94.81 105 ARG A O 1
ATOM 839 N N . ARG A 1 106 ? 3.892 -12.223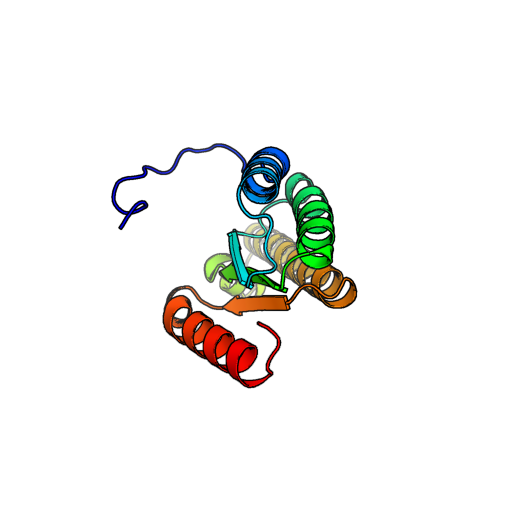 5.684 1.00 95.19 106 ARG A N 1
ATOM 840 C CA . ARG A 1 106 ? 4.490 -13.154 6.667 1.00 95.19 106 ARG A CA 1
ATOM 841 C C . ARG A 1 106 ? 4.290 -12.696 8.113 1.00 95.19 106 ARG A C 1
ATOM 843 O O . ARG A 1 106 ? 4.163 -13.529 9.003 1.00 95.19 106 ARG A O 1
ATOM 850 N N . LEU A 1 107 ? 4.216 -11.387 8.350 1.00 94.38 107 LEU A N 1
ATOM 851 C CA . LEU A 1 107 ? 3.884 -10.797 9.653 1.00 94.38 107 LEU A CA 1
ATOM 852 C C . LEU A 1 107 ? 2.368 -10.755 9.936 1.00 94.38 107 LEU A C 1
ATOM 854 O O . LEU A 1 107 ? 1.944 -10.183 10.942 1.00 94.38 107 LEU A O 1
ATOM 858 N N . GLY A 1 108 ? 1.545 -11.353 9.069 1.00 91.81 108 GLY A N 1
ATOM 859 C CA . GLY A 1 108 ? 0.094 -11.442 9.216 1.00 91.81 108 GLY A CA 1
ATOM 860 C C . GLY A 1 108 ? -0.658 -10.157 8.864 1.00 91.81 108 GLY A C 1
ATOM 861 O O . GLY A 1 108 ? -1.824 -10.027 9.241 1.00 91.81 108 GLY A O 1
ATOM 862 N N . VAL A 1 109 ? -0.009 -9.200 8.192 1.00 94.25 109 VAL A N 1
ATOM 863 C CA . VAL A 1 109 ? -0.642 -7.981 7.674 1.00 94.25 109 VAL A CA 1
ATOM 864 C C . VAL A 1 109 ? -1.245 -8.281 6.305 1.00 94.25 109 VAL A C 1
ATOM 866 O O . VAL A 1 109 ? -0.566 -8.804 5.423 1.00 94.25 109 VAL A O 1
ATOM 869 N N . GLU A 1 110 ? -2.512 -7.922 6.113 1.00 94.12 110 GLU A N 1
ATOM 870 C CA . GLU A 1 110 ? -3.159 -8.036 4.809 1.00 94.12 110 GLU A CA 1
ATOM 871 C C . GLU A 1 110 ? -2.627 -6.949 3.873 1.00 94.12 110 GLU A C 1
ATOM 873 O O . GLU A 1 110 ? -2.457 -5.803 4.294 1.00 94.12 110 GLU A O 1
ATOM 878 N N . THR A 1 111 ? -2.380 -7.278 2.605 1.00 95.38 111 THR A N 1
ATOM 879 C CA . THR A 1 111 ? -1.907 -6.300 1.615 1.00 95.38 111 THR A CA 1
ATOM 880 C C . THR A 1 111 ? -2.734 -6.352 0.337 1.00 95.38 111 THR A C 1
ATOM 882 O O . THR A 1 111 ? -3.089 -7.427 -0.146 1.00 95.38 111 THR A O 1
ATOM 885 N N . LEU A 1 112 ? -3.030 -5.178 -0.214 1.00 95.38 112 LEU A N 1
ATOM 886 C CA . LEU A 1 112 ? -3.693 -4.974 -1.492 1.00 95.38 112 LEU A CA 1
ATOM 887 C C . LEU A 1 112 ? -2.793 -4.085 -2.354 1.00 95.38 112 LEU A C 1
ATOM 889 O O . LEU A 1 112 ? -2.565 -2.929 -2.008 1.00 95.38 112 LEU A O 1
ATOM 893 N N . ASP A 1 113 ? -2.274 -4.649 -3.442 1.00 94.44 113 ASP A N 1
ATOM 894 C CA . ASP A 1 113 ? -1.376 -3.976 -4.384 1.00 94.44 113 ASP A CA 1
ATOM 895 C C . ASP A 1 113 ? -2.027 -3.936 -5.769 1.00 94.44 113 ASP A C 1
ATOM 897 O O . ASP A 1 113 ? -2.170 -4.972 -6.425 1.00 94.44 113 ASP A O 1
ATOM 901 N N . VAL A 1 114 ? -2.499 -2.759 -6.173 1.00 94.25 114 VAL A N 1
ATOM 902 C CA . VAL A 1 114 ? -3.412 -2.594 -7.316 1.00 94.25 114 VAL A CA 1
ATOM 903 C C . VAL A 1 114 ? -3.030 -1.400 -8.175 1.00 94.25 114 VAL A C 1
ATOM 905 O O . VAL A 1 114 ? -2.288 -0.519 -7.746 1.00 94.25 114 VAL A O 1
ATOM 908 N N . ALA A 1 115 ? -3.511 -1.371 -9.415 1.00 92.19 115 ALA A N 1
ATOM 909 C CA . ALA A 1 115 ? -3.379 -0.179 -10.243 1.00 92.19 115 ALA A CA 1
ATOM 910 C C . ALA A 1 115 ? -4.351 0.917 -9.759 1.00 92.19 115 ALA A C 1
ATOM 912 O O . ALA A 1 115 ? -5.348 0.633 -9.090 1.00 92.19 115 ALA A O 1
ATOM 913 N N . ALA A 1 116 ? -4.035 2.183 -10.049 1.00 89.06 116 ALA A N 1
ATOM 914 C CA . ALA A 1 116 ? -4.803 3.328 -9.550 1.00 89.06 116 ALA A CA 1
ATOM 915 C C . ALA A 1 116 ? -6.260 3.339 -10.044 1.00 89.06 116 ALA A C 1
ATOM 917 O O . ALA A 1 116 ? -7.166 3.695 -9.293 1.00 89.06 116 ALA A O 1
ATOM 918 N N . ASP A 1 117 ? -6.485 2.902 -11.279 1.00 90.75 117 ASP A N 1
ATOM 919 C CA . ASP A 1 117 ? -7.792 2.749 -11.923 1.00 90.75 117 ASP A CA 1
ATOM 920 C C . ASP A 1 117 ? -8.634 1.601 -11.338 1.00 90.75 117 ASP A C 1
ATOM 922 O O . ASP A 1 117 ? -9.862 1.648 -11.374 1.00 90.75 117 ASP A O 1
ATOM 926 N N . GLU A 1 118 ? -7.999 0.604 -10.722 1.00 93.12 118 GLU A N 1
ATOM 927 C CA . GLU A 1 118 ? -8.666 -0.541 -10.084 1.00 93.12 118 GLU A CA 1
ATOM 928 C C . GLU A 1 118 ? -8.900 -0.346 -8.576 1.00 93.12 118 GLU A C 1
ATOM 930 O O . GLU A 1 118 ? -9.551 -1.181 -7.931 1.00 93.12 118 GLU A O 1
ATOM 935 N N . LEU A 1 119 ? -8.361 0.731 -7.990 1.00 92.19 119 LEU A N 1
ATOM 936 C CA . LEU A 1 119 ? -8.254 0.914 -6.541 1.00 92.19 119 LEU A CA 1
ATOM 937 C C . LEU A 1 119 ? -9.603 0.796 -5.831 1.00 92.19 119 LEU A C 1
ATOM 939 O O . LEU A 1 119 ? -9.749 0.001 -4.902 1.00 92.19 119 LEU A O 1
ATOM 943 N N . SER A 1 120 ? -10.593 1.582 -6.257 1.00 92.81 120 SER A N 1
ATOM 944 C CA . SER A 1 120 ? -11.884 1.671 -5.568 1.00 92.81 120 SER A CA 1
ATOM 945 C C . SER A 1 120 ? -12.597 0.321 -5.521 1.00 92.81 120 SER A C 1
ATOM 947 O O . SER A 1 120 ? -13.010 -0.123 -4.449 1.00 92.81 120 SER A O 1
ATOM 949 N N . ILE A 1 121 ? -12.695 -0.353 -6.670 1.00 95.31 121 ILE A N 1
ATOM 950 C CA . ILE A 1 121 ? -13.367 -1.653 -6.791 1.00 95.31 121 ILE A CA 1
ATOM 951 C C . ILE A 1 121 ? -12.630 -2.699 -5.951 1.00 95.31 121 ILE A C 1
ATOM 953 O O . ILE A 1 121 ? -13.251 -3.431 -5.179 1.00 95.31 121 ILE A O 1
ATOM 957 N N . SER A 1 122 ? -11.302 -2.730 -6.043 1.00 95.62 122 SER A N 1
ATOM 958 C CA . SER A 1 122 ? -10.475 -3.703 -5.329 1.00 95.62 122 SER A CA 1
ATOM 959 C C . SER A 1 122 ? -10.568 -3.547 -3.811 1.00 95.62 122 SER A C 1
ATOM 961 O O . SER A 1 122 ? -10.698 -4.537 -3.090 1.00 95.62 122 SER A O 1
ATOM 963 N N . VAL A 1 123 ? -10.561 -2.307 -3.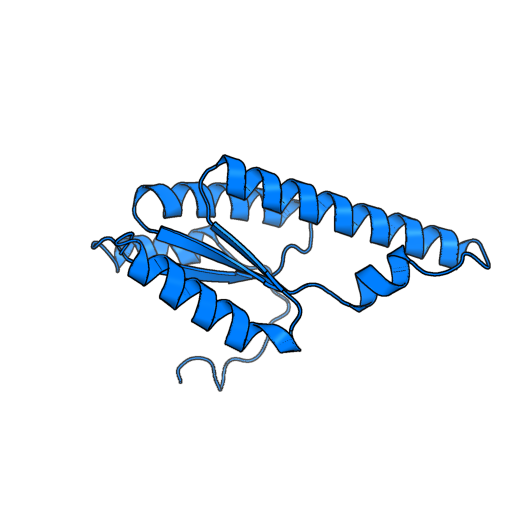312 1.00 94.94 123 VAL A N 1
ATOM 964 C CA . VAL A 1 123 ? -10.712 -2.010 -1.881 1.00 94.94 123 VAL A CA 1
ATOM 965 C C . VAL A 1 123 ? -12.092 -2.417 -1.374 1.00 94.94 123 VAL A C 1
ATOM 967 O O . VAL A 1 123 ? -12.186 -3.042 -0.317 1.00 94.94 123 VAL A O 1
ATOM 970 N N . ILE A 1 124 ? -13.156 -2.095 -2.117 1.00 94.88 124 ILE A N 1
ATOM 971 C CA . ILE A 1 124 ? -14.529 -2.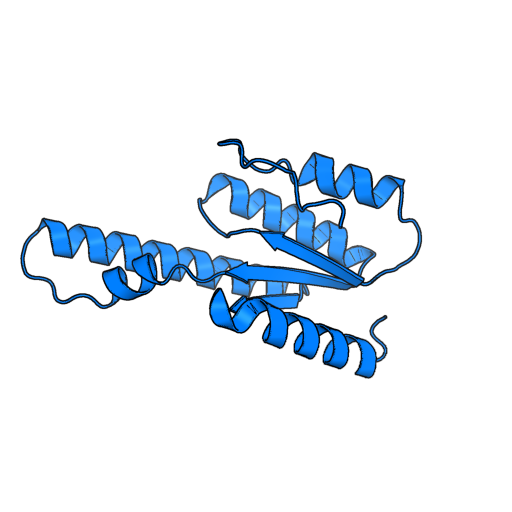467 -1.748 1.00 94.88 124 ILE A CA 1
ATOM 972 C C . ILE A 1 124 ? -14.664 -3.989 -1.679 1.00 94.88 124 ILE A C 1
ATOM 974 O O . ILE A 1 124 ? -15.131 -4.520 -0.670 1.00 94.88 124 ILE A O 1
ATOM 978 N N . ASN A 1 125 ? -14.207 -4.697 -2.711 1.00 95.25 125 ASN A N 1
ATOM 979 C CA . ASN A 1 125 ? -14.262 -6.155 -2.750 1.00 95.25 125 ASN A CA 1
ATOM 980 C C . ASN A 1 125 ? -13.485 -6.767 -1.584 1.00 95.25 125 ASN A C 1
ATOM 982 O O . ASN A 1 125 ? -14.000 -7.647 -0.891 1.00 95.25 125 ASN A O 1
ATOM 986 N N . ARG A 1 126 ? -12.284 -6.244 -1.301 1.00 94.12 126 ARG A N 1
ATOM 987 C CA . ARG A 1 126 ? -11.477 -6.717 -0.176 1.00 94.12 126 ARG A CA 1
ATOM 988 C C . ARG A 1 126 ? -12.167 -6.468 1.161 1.00 94.12 126 ARG A C 1
ATOM 990 O O . ARG A 1 126 ? -12.188 -7.354 2.008 1.00 94.12 126 ARG A O 1
ATOM 997 N N . TYR A 1 127 ? -12.768 -5.297 1.355 1.00 91.44 127 TYR A N 1
ATOM 998 C CA . TYR A 1 127 ? -13.553 -4.993 2.551 1.00 91.44 127 TYR A CA 1
ATOM 999 C C . TYR A 1 127 ? -14.701 -5.993 2.751 1.00 91.44 127 TYR A C 1
ATOM 1001 O O . TYR A 1 127 ? -14.853 -6.543 3.845 1.00 91.44 127 TYR A O 1
ATOM 1009 N N . LEU A 1 128 ? -15.485 -6.251 1.701 1.00 92.56 128 LEU A N 1
ATOM 1010 C CA . LEU A 1 128 ? -16.618 -7.177 1.757 1.00 92.56 128 LEU A CA 1
ATOM 1011 C C . LEU A 1 128 ? -16.166 -8.606 2.078 1.00 92.56 128 LEU A C 1
ATOM 1013 O O . LEU A 1 128 ? -16.784 -9.268 2.910 1.00 92.56 128 LEU A O 1
ATOM 1017 N N . GLU A 1 129 ? -15.057 -9.057 1.494 1.00 93.12 129 GLU A N 1
ATOM 1018 C CA . GLU A 1 129 ? -14.459 -10.361 1.787 1.00 93.12 129 GLU A CA 1
ATOM 1019 C C . GLU A 1 129 ? -14.010 -10.475 3.254 1.00 93.12 129 GLU A C 1
ATOM 1021 O O . GLU A 1 129 ? -14.319 -11.462 3.928 1.00 93.12 129 GLU A O 1
ATOM 1026 N N . LEU A 1 130 ? -13.314 -9.459 3.781 1.00 90.81 130 LEU A N 1
ATOM 1027 C CA . LEU A 1 130 ? -12.863 -9.435 5.178 1.00 90.81 130 LEU A CA 1
ATOM 1028 C C . LEU A 1 130 ? -14.049 -9.435 6.154 1.00 90.81 130 LEU A C 1
ATOM 1030 O O . LEU A 1 130 ? -14.008 -10.125 7.176 1.00 90.81 130 LEU A O 1
ATOM 1034 N N . LYS A 1 131 ? -15.115 -8.700 5.820 1.00 86.94 131 LYS A N 1
ATOM 1035 C CA . LYS A 1 131 ? -16.363 -8.669 6.589 1.00 86.94 131 LYS A CA 1
ATOM 1036 C C . LYS A 1 131 ? -17.067 -10.028 6.579 1.00 86.94 131 LYS A C 1
ATOM 1038 O O . LYS A 1 131 ? -17.492 -10.495 7.631 1.00 86.94 131 LYS A O 1
ATOM 1043 N N . ALA A 1 132 ? -17.152 -10.687 5.423 1.00 88.69 132 ALA A N 1
ATOM 1044 C CA . ALA A 1 132 ? -17.796 -11.996 5.287 1.00 88.69 132 ALA A CA 1
ATOM 1045 C C . ALA A 1 132 ? -17.089 -13.098 6.097 1.00 88.69 132 ALA A C 1
ATOM 1047 O O . ALA A 1 132 ? -17.734 -14.007 6.611 1.00 88.69 132 ALA A O 1
ATOM 1048 N N . ARG A 1 133 ? -15.767 -12.997 6.276 1.00 88.06 133 ARG A N 1
ATOM 1049 C CA . ARG A 1 133 ? -14.966 -13.943 7.074 1.00 88.06 133 ARG A CA 1
ATOM 1050 C C . ARG A 1 133 ? -15.096 -13.760 8.595 1.00 88.06 133 ARG A C 1
ATOM 1052 O O . ARG A 1 133 ? -14.368 -14.411 9.336 1.00 88.06 133 ARG A O 1
ATOM 1059 N N . THR A 1 134 ? -15.989 -12.888 9.078 1.00 71.56 134 THR A N 1
ATOM 1060 C CA . THR A 1 134 ? -16.157 -12.554 10.514 1.00 71.56 134 THR A CA 1
ATOM 1061 C C . THR A 1 134 ? -14.850 -12.076 11.171 1.00 71.56 134 THR A C 1
ATOM 1063 O O . THR A 1 134 ? -14.615 -12.253 12.364 1.00 71.56 134 THR A O 1
ATOM 1066 N N . MET A 1 135 ? -13.936 -11.481 10.394 1.00 63.00 135 MET A N 1
ATOM 1067 C CA . MET A 1 135 ? -12.662 -10.980 10.931 1.00 63.00 135 MET A CA 1
ATOM 1068 C C . MET A 1 135 ? -12.779 -9.595 11.592 1.00 63.00 135 MET A C 1
ATOM 1070 O O . MET A 1 135 ? -11.784 -9.085 12.130 1.00 63.00 135 MET A O 1
ATOM 1074 N N . ILE A 1 136 ? -13.980 -9.016 11.569 1.00 58.00 136 ILE A N 1
ATOM 1075 C CA . ILE A 1 136 ? -14.379 -7.698 12.074 1.00 58.00 136 ILE A CA 1
ATOM 1076 C C . ILE A 1 136 ? -15.703 -7.862 12.810 1.00 58.00 136 ILE A C 1
ATOM 1078 O O . ILE A 1 136 ? -15.816 -7.271 13.903 1.00 58.00 136 ILE A O 1
#

Sequence (136 aa):
EALYGVESQPVEPDYSRAFGYLAARQSKRSLVLVFTDLTGSINTEMLVAQMSRLRRRHLALLVTLRDPTVQRLATRAVADSQSLYQRAVAEQLLDERALTLERLRRLGVETLDVAADELSISVINRYLELKARTMI

Radius of gyration: 16.95 Å; chains: 1; bounding box: 41×34×49 Å

pLDDT: mean 88.78, std 10.7, range [42.75, 97.38]

Secondary structure (DSSP, 8-state):
-TTTTPPP-S----HHHHHHHHHHH--S--EEEEE----SHHHHHHHHHHHHHHHTTSEEEEEEE--HHHHHHHTPPP-SHHHHHHHHHHHHHHHHHHHHHHHHHHTT-EEEEE-GGGHHHHHHHHHHHHHHTT--